Protein AF-A0A1B8FVY3-F1 (afdb_monomer)

Radius of gyration: 23.71 Å; Cα contacts (8 Å, |Δi|>4): 3; chains: 1; bounding box: 34×10×75 Å

Sequence (56 aa):
MMITRGFSLTNFAIGTSALCFQIFVLYPWHQQLDDDFKELKKEHLRVLHGGEKAQV

Foldseek 3Di:
DVVVVVVVVVVVVVVVVVVCCCVPPVVVVVVVVVVVVVVVVVVVVCVVVVVVVVVD

pLDDT: mean 78.41, std 13.61, range [43.12, 94.31]

Structure (mmCIF, N/CA/C/O backbone):
data_AF-A0A1B8FVY3-F1
#
_entry.id   AF-A0A1B8FVY3-F1
#
loop_
_atom_site.group_PDB
_atom_site.id
_atom_site.type_symbol
_atom_site.label_atom_id
_atom_site.label_alt_id
_atom_site.label_comp_id
_atom_site.label_asym_id
_atom_site.label_entity_id
_atom_site.label_seq_id
_atom_site.pdbx_PDB_ins_code
_atom_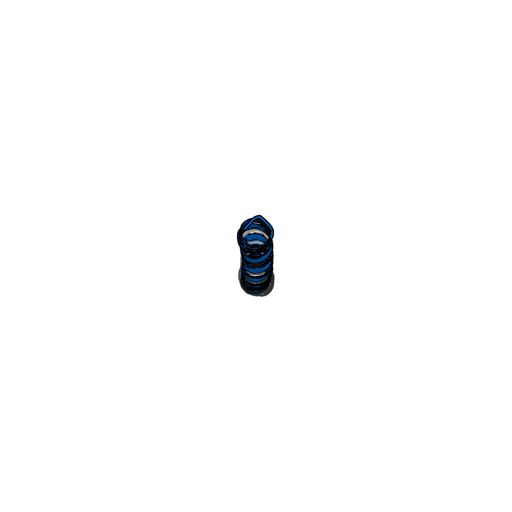site.Cartn_x
_atom_site.Cartn_y
_atom_site.Cartn_z
_atom_site.occupancy
_atom_site.B_iso_or_equiv
_atom_site.auth_seq_id
_atom_site.auth_comp_id
_atom_site.auth_asym_id
_atom_site.auth_atom_id
_atom_site.pdbx_PDB_model_num
ATOM 1 N N . MET A 1 1 ? 18.296 4.332 -30.802 1.00 54.03 1 MET A N 1
ATOM 2 C CA . MET A 1 1 ? 17.104 5.058 -30.291 1.00 54.03 1 MET A CA 1
ATOM 3 C C . MET A 1 1 ? 15.941 4.149 -29.850 1.00 54.03 1 MET A C 1
ATOM 5 O O . MET A 1 1 ? 14.887 4.671 -29.516 1.00 54.03 1 MET A O 1
ATOM 9 N N . MET A 1 2 ? 16.101 2.815 -29.793 1.00 60.69 2 MET A N 1
ATOM 10 C CA . MET A 1 2 ? 15.032 1.904 -29.331 1.00 60.69 2 MET A CA 1
ATOM 11 C C . MET A 1 2 ? 15.145 1.561 -27.832 1.00 60.69 2 MET A C 1
ATOM 13 O O . MET A 1 2 ? 14.139 1.475 -27.138 1.00 60.69 2 MET A O 1
ATOM 17 N N . ILE A 1 3 ? 16.373 1.470 -27.306 1.00 62.16 3 ILE A N 1
ATOM 18 C CA . ILE A 1 3 ? 16.651 1.091 -25.907 1.00 62.16 3 ILE A CA 1
ATOM 19 C C . ILE A 1 3 ? 16.277 2.208 -24.916 1.00 62.16 3 ILE A C 1
ATOM 21 O O . ILE A 1 3 ? 15.696 1.940 -23.869 1.00 62.16 3 ILE A O 1
ATOM 25 N N . THR A 1 4 ? 16.513 3.475 -25.269 1.00 64.31 4 THR A N 1
ATOM 26 C CA . THR A 1 4 ? 16.154 4.624 -24.418 1.00 64.31 4 THR A CA 1
ATOM 27 C C . THR A 1 4 ? 14.642 4.808 -24.262 1.00 64.31 4 THR A C 1
ATOM 29 O O . THR A 1 4 ? 14.193 5.257 -23.214 1.00 64.31 4 THR A O 1
ATOM 32 N N . ARG A 1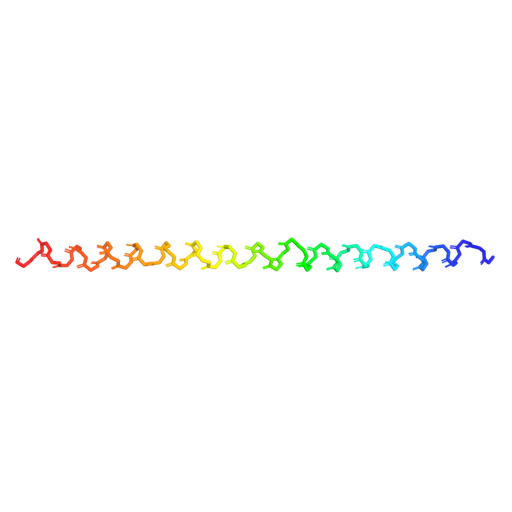 5 ? 13.838 4.410 -25.261 1.00 61.78 5 ARG A N 1
ATOM 33 C CA . ARG A 1 5 ? 12.364 4.428 -25.180 1.00 61.78 5 ARG A CA 1
ATOM 34 C C . ARG A 1 5 ? 11.806 3.255 -24.369 1.00 61.78 5 ARG A C 1
ATOM 36 O O . ARG A 1 5 ? 10.811 3.430 -23.673 1.00 61.78 5 ARG A O 1
ATOM 43 N N . GLY A 1 6 ? 12.454 2.089 -24.425 1.00 68.38 6 GLY A N 1
ATOM 44 C CA . GLY A 1 6 ? 12.091 0.934 -23.597 1.00 68.38 6 GLY A CA 1
ATOM 45 C C . GLY A 1 6 ? 12.268 1.212 -22.104 1.00 68.38 6 GLY A C 1
ATOM 46 O O . GLY A 1 6 ? 11.413 0.846 -21.309 1.00 68.38 6 GLY A O 1
ATOM 47 N N . PHE A 1 7 ? 13.316 1.950 -21.729 1.00 73.88 7 PHE A N 1
ATOM 48 C CA . PHE A 1 7 ? 13.575 2.299 -20.331 1.00 73.88 7 PHE A CA 1
ATOM 49 C C . PHE A 1 7 ? 12.469 3.178 -19.718 1.00 73.88 7 PHE A C 1
ATOM 51 O O . PHE A 1 7 ? 12.025 2.920 -18.601 1.00 73.88 7 PHE A O 1
ATOM 58 N N . SER A 1 8 ? 11.961 4.168 -20.462 1.00 79.75 8 SER A N 1
ATOM 59 C CA . SER A 1 8 ? 10.820 4.986 -20.022 1.00 79.75 8 SER A CA 1
ATOM 60 C C . SER A 1 8 ? 9.524 4.181 -19.923 1.00 79.75 8 SER A C 1
ATOM 62 O O . SER A 1 8 ? 8.757 4.392 -18.989 1.00 79.75 8 SER A O 1
ATOM 64 N N . LEU A 1 9 ? 9.288 3.242 -20.847 1.00 84.94 9 LEU A N 1
ATOM 65 C CA . LEU A 1 9 ? 8.097 2.390 -20.819 1.00 84.94 9 LEU A CA 1
ATOM 66 C C . LEU A 1 9 ? 8.118 1.428 -19.626 1.00 84.94 9 LEU A C 1
ATOM 68 O O . LEU A 1 9 ? 7.113 1.291 -18.937 1.00 84.94 9 LEU A O 1
ATOM 72 N N . THR A 1 10 ? 9.264 0.808 -19.345 1.00 87.50 10 THR A N 1
ATOM 73 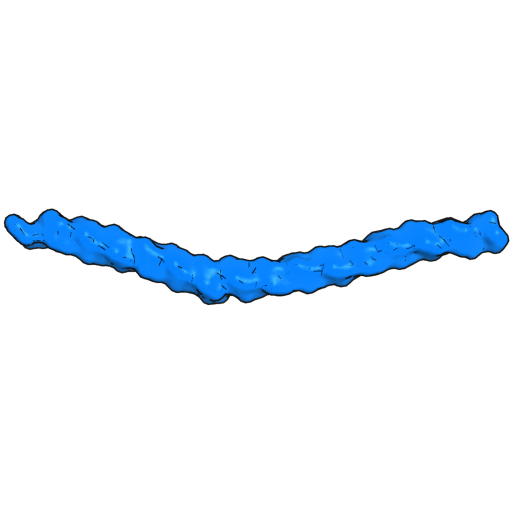C CA . THR A 1 10 ? 9.434 -0.067 -18.179 1.00 87.50 10 THR A CA 1
ATOM 74 C C . THR A 1 10 ? 9.296 0.713 -16.875 1.00 87.50 10 THR A C 1
ATOM 76 O O . THR A 1 10 ? 8.622 0.250 -15.962 1.00 87.50 10 THR A O 1
ATOM 79 N N . ASN A 1 11 ? 9.868 1.918 -16.785 1.00 87.00 11 ASN A N 1
ATOM 80 C CA . ASN A 1 11 ? 9.720 2.767 -15.601 1.00 87.00 11 ASN A CA 1
ATOM 81 C C . ASN A 1 11 ? 8.251 3.173 -15.381 1.00 87.00 11 ASN A C 1
ATOM 83 O O . ASN A 1 11 ? 7.728 3.047 -14.277 1.00 87.00 11 ASN A O 1
ATOM 87 N N . PHE A 1 12 ? 7.548 3.545 -16.455 1.00 89.44 12 PHE A N 1
ATOM 88 C CA . PHE A 1 12 ? 6.111 3.807 -16.401 1.00 89.44 12 PHE A CA 1
ATOM 89 C C . PHE A 1 12 ? 5.323 2.569 -15.953 1.00 89.44 12 PHE A C 1
ATOM 91 O O . PHE A 1 12 ? 4.518 2.666 -15.034 1.00 89.44 12 PHE A O 1
ATOM 98 N N . ALA A 1 13 ? 5.602 1.394 -16.524 1.00 92.56 13 ALA A N 1
ATOM 99 C CA . ALA A 1 13 ? 4.939 0.149 -16.146 1.00 92.56 13 ALA A CA 1
ATOM 100 C C . ALA A 1 13 ? 5.157 -0.205 -14.667 1.00 92.56 13 ALA A C 1
ATOM 102 O O . ALA A 1 13 ? 4.214 -0.614 -13.990 1.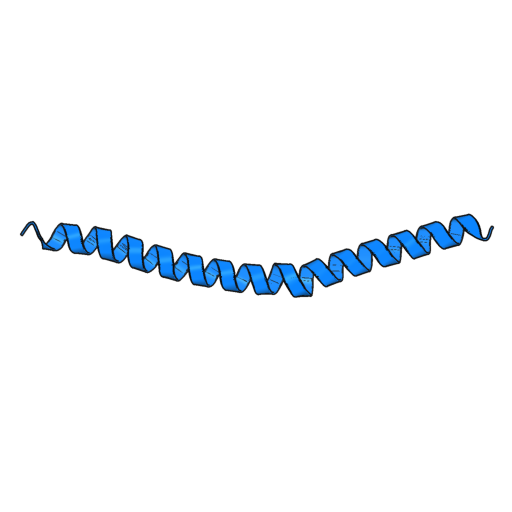00 92.56 13 ALA A O 1
ATOM 103 N N . ILE A 1 14 ? 6.369 -0.007 -14.143 1.00 93.81 14 ILE A N 1
ATOM 104 C CA . ILE A 1 14 ? 6.683 -0.224 -12.725 1.00 93.81 14 ILE A CA 1
ATOM 105 C C . ILE A 1 14 ? 5.931 0.784 -11.848 1.00 93.81 14 ILE A C 1
ATOM 107 O O . ILE A 1 14 ? 5.289 0.380 -10.881 1.00 93.81 14 ILE A O 1
ATOM 111 N N . GLY A 1 15 ? 5.955 2.072 -12.200 1.00 94.06 15 GLY A N 1
ATOM 112 C CA . GLY A 1 15 ? 5.246 3.118 -11.460 1.00 94.06 15 GLY A CA 1
ATOM 113 C C . GLY A 1 15 ? 3.733 2.899 -11.433 1.00 94.06 15 GLY A C 1
ATOM 114 O O . GLY A 1 15 ? 3.114 2.978 -10.374 1.00 94.06 15 GLY A O 1
ATOM 115 N N . THR A 1 16 ? 3.136 2.545 -12.572 1.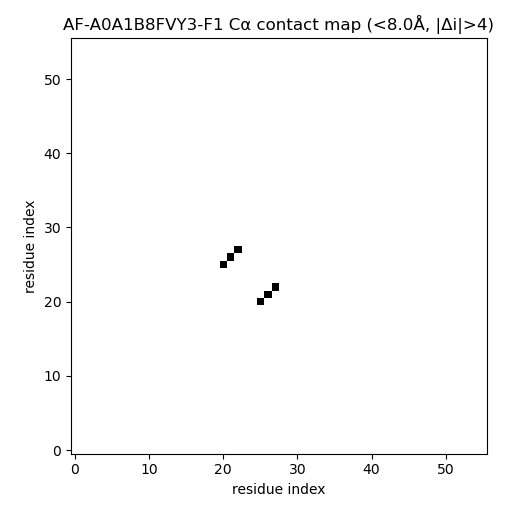00 94.31 16 THR A N 1
ATOM 116 C CA . THR A 1 16 ? 1.714 2.192 -12.661 1.00 94.31 16 THR A CA 1
ATOM 117 C C . THR A 1 16 ? 1.403 0.931 -11.858 1.00 94.31 16 THR A C 1
ATOM 119 O O . THR A 1 16 ? 0.415 0.915 -11.133 1.00 94.31 16 THR A O 1
ATOM 122 N N . SER A 1 17 ? 2.260 -0.093 -11.908 1.00 93.88 17 SER A N 1
ATOM 123 C CA . SER A 1 17 ? 2.078 -1.315 -11.111 1.00 93.88 17 SER A CA 1
ATOM 124 C C . SER A 1 17 ? 2.132 -1.025 -9.608 1.00 93.88 17 SER A C 1
ATOM 126 O O . SER A 1 17 ? 1.295 -1.525 -8.858 1.00 93.88 17 SER A O 1
ATOM 128 N N . ALA A 1 18 ? 3.060 -0.169 -9.169 1.00 93.44 18 ALA A N 1
ATOM 129 C CA . ALA A 1 18 ? 3.164 0.266 -7.779 1.00 93.44 18 ALA A CA 1
ATOM 130 C C . ALA A 1 18 ? 1.936 1.078 -7.338 1.00 93.44 18 ALA A C 1
ATOM 132 O O . ALA A 1 18 ? 1.389 0.818 -6.271 1.00 93.44 18 ALA A O 1
ATOM 133 N N . LEU A 1 19 ? 1.451 2.002 -8.175 1.00 90.88 19 LEU A N 1
ATOM 134 C CA . LEU A 1 19 ? 0.222 2.764 -7.923 1.00 90.88 19 LEU A CA 1
ATOM 135 C C . LEU A 1 19 ? -1.009 1.855 -7.822 1.00 90.88 19 LEU A C 1
ATOM 137 O O . LEU A 1 19 ? -1.808 2.009 -6.899 1.00 90.88 19 LEU A O 1
ATOM 141 N N . CYS A 1 20 ? -1.148 0.878 -8.722 1.00 91.69 20 CYS A N 1
ATOM 142 C CA . CYS A 1 20 ? -2.219 -0.113 -8.656 1.00 91.69 20 CYS A CA 1
ATOM 143 C C . CYS A 1 20 ? -2.137 -0.931 -7.365 1.00 91.69 20 CYS A C 1
ATOM 145 O O . CYS A 1 20 ?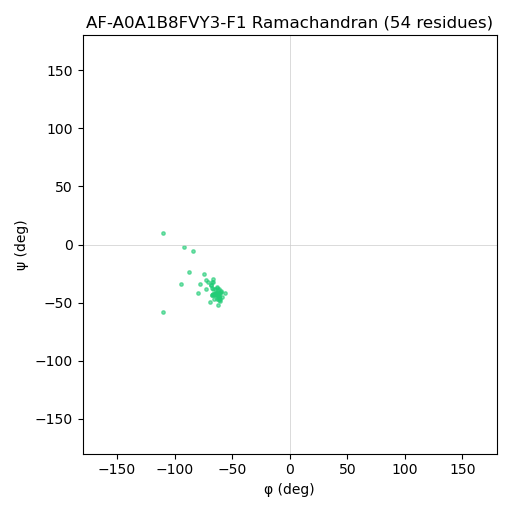 -3.143 -1.080 -6.678 1.00 91.69 20 CYS A O 1
ATOM 147 N N . PHE A 1 21 ? -0.950 -1.403 -6.985 1.00 90.31 21 PHE A N 1
ATOM 148 C CA . PHE A 1 21 ? -0.759 -2.101 -5.713 1.00 90.31 21 PHE A CA 1
ATOM 149 C C . PHE A 1 21 ? -1.140 -1.216 -4.514 1.00 90.31 21 PHE A C 1
ATOM 151 O O . PHE A 1 21 ? -1.816 -1.665 -3.588 1.00 90.31 21 PHE A O 1
ATOM 158 N N . GLN A 1 22 ? -0.790 0.069 -4.562 1.00 88.38 22 GLN A N 1
ATOM 159 C CA . GLN A 1 22 ? -1.157 1.044 -3.537 1.00 88.38 22 GLN A CA 1
ATOM 160 C C . GLN A 1 22 ? -2.674 1.199 -3.378 1.00 88.38 22 GLN A C 1
ATOM 162 O O . GLN A 1 22 ? -3.175 1.260 -2.257 1.00 88.38 22 GLN A O 1
ATOM 167 N N . ILE A 1 23 ? -3.419 1.235 -4.480 1.00 89.06 23 ILE A N 1
ATOM 168 C CA . ILE A 1 23 ? -4.874 1.418 -4.429 1.00 89.06 23 ILE A CA 1
ATOM 169 C C . ILE A 1 23 ? -5.594 0.110 -4.083 1.00 89.06 23 ILE A C 1
ATOM 171 O O . ILE A 1 23 ? -6.522 0.125 -3.283 1.00 89.06 23 ILE A O 1
ATOM 175 N N . PHE A 1 24 ? -5.183 -1.023 -4.651 1.00 85.94 24 PHE A N 1
ATOM 176 C CA . PHE A 1 24 ? -5.911 -2.286 -4.488 1.00 85.94 24 PHE A CA 1
ATOM 177 C C . PHE A 1 24 ? -5.520 -3.092 -3.258 1.00 85.94 24 PHE A C 1
ATOM 179 O O . PHE A 1 24 ? -6.313 -3.913 -2.815 1.00 85.94 24 PHE A O 1
ATOM 186 N N . VAL A 1 25 ? -4.315 -2.906 -2.725 1.00 87.12 25 VAL A N 1
ATOM 187 C CA . VAL A 1 25 ? -3.847 -3.676 -1.569 1.00 87.12 25 VAL A CA 1
ATOM 188 C C . VAL A 1 25 ? -3.767 -2.777 -0.352 1.00 87.12 25 VAL A C 1
ATOM 190 O O . VAL A 1 25 ? -4.452 -3.030 0.632 1.00 87.12 25 VAL A O 1
ATOM 193 N N . LEU A 1 26 ? -2.993 -1.692 -0.423 1.00 85.00 26 LEU A N 1
ATOM 194 C CA . LEU A 1 26 ? -2.751 -0.852 0.752 1.00 85.00 26 LEU A CA 1
ATOM 195 C C . LEU A 1 26 ? -4.001 -0.110 1.229 1.00 85.00 26 LEU A C 1
ATOM 197 O O . LEU A 1 26 ? -4.245 -0.088 2.430 1.00 85.00 26 LEU A O 1
ATOM 201 N N . TYR A 1 27 ? -4.802 0.467 0.330 1.00 81.88 27 TYR A N 1
ATOM 202 C CA . TYR A 1 27 ? -6.017 1.179 0.740 1.00 81.88 27 TYR A CA 1
ATOM 203 C C . TYR A 1 27 ? -7.057 0.275 1.437 1.00 81.88 27 TYR A C 1
ATOM 205 O O . TYR A 1 27 ? -7.463 0.605 2.554 1.00 81.88 27 TYR A O 1
ATOM 213 N N . PRO A 1 28 ? -7.475 -0.876 0.869 1.00 84.25 28 PRO A N 1
ATOM 214 C CA . PRO A 1 28 ? -8.416 -1.760 1.558 1.00 84.25 28 PRO A CA 1
ATOM 215 C C . PRO A 1 28 ? -7.807 -2.425 2.795 1.00 84.25 28 PRO A C 1
ATOM 217 O O . PRO A 1 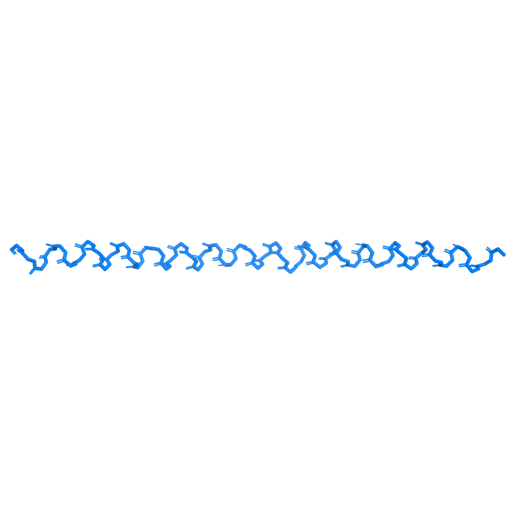28 ? -8.504 -2.585 3.796 1.00 84.25 28 PRO A O 1
ATOM 220 N N . TRP A 1 29 ? -6.515 -2.761 2.775 1.00 85.50 29 TRP A N 1
ATOM 221 C CA . TRP A 1 29 ? -5.848 -3.313 3.955 1.00 85.50 29 TRP A CA 1
ATOM 222 C C . TRP A 1 29 ? -5.785 -2.300 5.103 1.00 85.50 29 TRP A C 1
ATOM 224 O O . TRP A 1 29 ? -6.031 -2.659 6.249 1.00 85.50 29 TRP A O 1
ATOM 234 N N . HIS A 1 30 ? -5.554 -1.017 4.808 1.00 84.06 30 HIS A N 1
ATOM 235 C CA . HIS A 1 30 ? -5.578 0.042 5.817 1.00 84.06 30 HIS A CA 1
ATOM 236 C C . HIS A 1 30 ? -6.964 0.208 6.455 1.00 84.06 30 HIS A C 1
ATOM 238 O O . HIS A 1 30 ? -7.064 0.489 7.645 1.00 84.06 30 HIS A O 1
ATOM 244 N N . GLN A 1 31 ? -8.041 0.037 5.684 1.00 83.50 31 GLN A N 1
ATOM 245 C CA . GLN A 1 31 ? -9.404 0.065 6.221 1.00 83.50 31 GLN A CA 1
ATOM 246 C C . GLN A 1 31 ? -9.678 -1.112 7.165 1.00 83.50 31 GLN A C 1
ATOM 248 O O . GLN A 1 31 ? -10.242 -0.886 8.230 1.00 83.50 31 GLN A O 1
ATOM 253 N N . GLN A 1 32 ? -9.251 -2.331 6.810 1.00 85.19 32 GLN A N 1
ATOM 254 C CA . GLN A 1 32 ? -9.382 -3.497 7.697 1.00 85.19 32 GLN A CA 1
ATOM 255 C C . GLN A 1 32 ? -8.572 -3.314 8.981 1.00 85.19 32 GLN A C 1
ATOM 257 O O . GLN A 1 32 ? -9.109 -3.462 10.072 1.00 85.19 32 GLN A O 1
ATOM 262 N N . LEU A 1 33 ? -7.314 -2.887 8.855 1.00 86.31 33 LEU A N 1
ATOM 263 C CA . LEU A 1 33 ? -6.432 -2.684 10.000 1.00 86.31 33 LEU A CA 1
ATOM 264 C C . LEU A 1 33 ? -6.965 -1.616 10.971 1.00 86.31 33 LEU A C 1
ATOM 266 O O . LEU A 1 33 ? -6.827 -1.764 12.182 1.00 86.31 33 LEU A O 1
ATOM 270 N N . ASP A 1 34 ? -7.564 -0.537 10.456 1.00 87.25 34 ASP A N 1
ATOM 271 C CA . ASP A 1 34 ? -8.168 0.514 11.284 1.00 87.25 34 ASP A CA 1
ATOM 272 C C . ASP A 1 34 ? -9.427 0.023 12.021 1.00 87.25 34 ASP A C 1
ATOM 274 O O . ASP A 1 34 ? -9.663 0.420 13.165 1.00 87.25 34 ASP A O 1
ATOM 278 N N . ASP A 1 35 ? -10.213 -0.859 11.398 1.00 88.19 35 ASP A N 1
ATOM 279 C CA . ASP A 1 35 ? -11.390 -1.477 12.017 1.00 88.19 35 ASP A CA 1
ATOM 280 C C . ASP A 1 35 ? -10.985 -2.452 13.135 1.00 88.19 35 ASP A C 1
ATOM 282 O O . ASP A 1 35 ? -11.409 -2.282 14.283 1.00 88.19 35 ASP A O 1
ATOM 286 N N . ASP A 1 36 ? -10.043 -3.356 12.845 1.00 86.38 36 ASP A N 1
ATOM 287 C CA . ASP A 1 36 ? -9.445 -4.268 13.828 1.00 86.38 36 ASP A CA 1
ATOM 288 C C . ASP A 1 36 ? -8.838 -3.492 15.009 1.00 86.38 36 ASP A C 1
ATOM 290 O O . ASP A 1 36 ? -9.015 -3.845 16.179 1.00 86.38 36 ASP A O 1
ATOM 294 N N . PHE A 1 37 ? -8.151 -2.379 14.735 1.00 85.44 37 PHE A N 1
ATOM 295 C CA . PHE A 1 37 ? -7.559 -1.543 15.778 1.00 85.44 37 PHE A CA 1
ATOM 296 C C . PHE A 1 37 ? -8.617 -0.850 16.651 1.00 85.44 37 PHE A C 1
ATOM 298 O O . PHE A 1 37 ? -8.435 -0.720 17.869 1.00 85.44 37 PHE A O 1
ATOM 305 N N . LYS A 1 38 ? -9.735 -0.408 16.062 1.00 85.88 38 LYS A N 1
ATOM 306 C CA . LYS A 1 38 ? -10.861 0.180 16.807 1.00 85.88 38 LYS A CA 1
ATOM 307 C C . LYS A 1 38 ? -11.544 -0.848 17.697 1.00 85.88 38 LYS A C 1
ATOM 309 O O . LYS A 1 38 ? -11.849 -0.523 18.851 1.00 85.88 38 LYS A O 1
ATOM 314 N N . GLU A 1 39 ? -11.757 -2.060 17.198 1.00 87.12 39 GLU A N 1
ATOM 315 C CA . GLU A 1 39 ? -12.314 -3.158 17.986 1.00 87.12 39 GLU A CA 1
ATOM 316 C C . GLU A 1 39 ? -11.394 -3.511 19.160 1.00 87.12 39 GLU A C 1
ATOM 318 O O . GLU A 1 39 ? -11.836 -3.528 20.316 1.00 87.12 39 GLU A O 1
ATOM 323 N N . LEU A 1 40 ? -10.089 -3.627 18.904 1.00 84.44 40 LEU A N 1
ATOM 324 C CA . LEU A 1 40 ? -9.096 -3.895 19.941 1.00 84.44 40 LEU A CA 1
ATOM 325 C C . LEU A 1 40 ? -9.044 -2.781 21.002 1.00 84.44 40 LEU A C 1
ATOM 327 O O . LEU A 1 40 ? -8.998 -3.062 22.202 1.00 84.44 40 LEU A O 1
ATOM 331 N N . LYS A 1 41 ? -9.111 -1.502 20.599 1.00 82.12 41 LYS A N 1
ATOM 332 C CA . LYS A 1 41 ? -9.186 -0.372 21.546 1.00 82.12 41 LYS A CA 1
ATOM 333 C C . LYS A 1 41 ? -10.445 -0.411 22.405 1.00 82.12 41 LYS A C 1
ATOM 335 O O . LYS A 1 41 ? -10.381 -0.058 23.585 1.00 82.12 41 L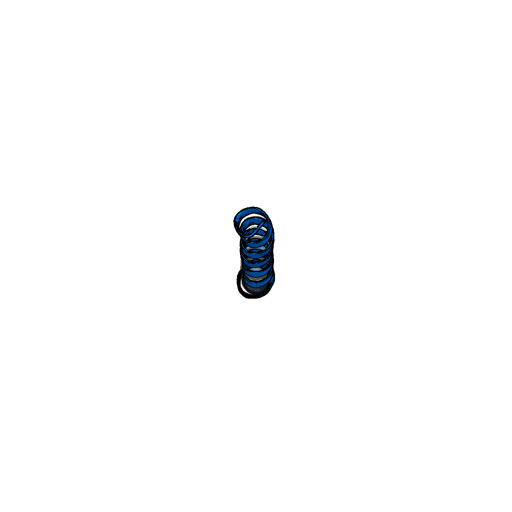YS A O 1
ATOM 340 N N . LYS A 1 42 ? -11.587 -0.789 21.831 1.00 83.62 42 LYS A N 1
ATOM 341 C CA . LYS A 1 42 ? -12.857 -0.894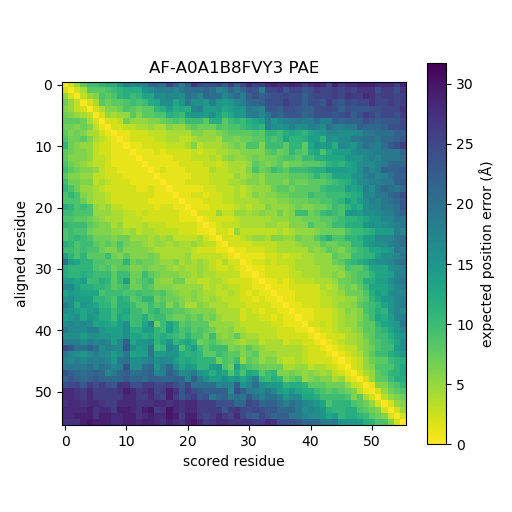 22.559 1.00 83.62 42 LYS A CA 1
ATOM 342 C C . LYS A 1 42 ? -12.786 -1.994 23.616 1.00 83.62 42 LYS A C 1
ATOM 344 O O . LYS A 1 42 ? -13.207 -1.766 24.750 1.00 83.62 42 LYS A O 1
ATOM 349 N N . GLU A 1 43 ? -12.207 -3.137 23.264 1.00 80.75 43 GLU A N 1
ATOM 350 C CA . GLU A 1 43 ? -11.939 -4.240 24.189 1.00 80.75 43 GLU A CA 1
ATOM 351 C C . GLU A 1 43 ? -11.003 -3.789 25.326 1.00 80.75 43 GLU A C 1
ATOM 353 O O . GLU A 1 43 ? -11.335 -3.946 26.502 1.00 80.75 43 GLU A O 1
ATOM 358 N N . HIS A 1 44 ? -9.892 -3.119 24.996 1.00 77.31 44 HIS A N 1
ATOM 359 C CA . HIS A 1 44 ? -8.940 -2.594 25.983 1.00 77.31 44 HIS A CA 1
ATOM 360 C C . HIS A 1 44 ? -9.593 -1.607 26.965 1.00 77.31 44 HIS A C 1
ATOM 362 O O . HIS A 1 44 ? -9.405 -1.711 28.178 1.00 77.31 44 HIS A O 1
ATOM 368 N N . LEU A 1 45 ? -10.400 -0.666 26.464 1.00 75.19 45 LEU A N 1
ATOM 369 C CA . LEU A 1 45 ? -11.123 0.298 27.301 1.00 75.19 45 LEU A CA 1
ATOM 370 C C . LEU A 1 45 ? -12.212 -0.364 28.154 1.00 75.19 45 LEU A C 1
ATOM 372 O O . LEU A 1 45 ? -12.470 0.094 29.268 1.00 75.19 45 LEU A O 1
ATOM 376 N N . ARG A 1 46 ? -12.849 -1.432 27.659 1.00 76.88 46 ARG A N 1
ATOM 377 C CA . ARG A 1 46 ? -13.822 -2.221 28.425 1.00 76.88 46 ARG A CA 1
ATOM 378 C C . ARG A 1 46 ? -13.154 -2.959 29.582 1.00 76.88 46 ARG A C 1
ATOM 380 O O . ARG A 1 46 ? -13.700 -2.951 30.680 1.00 76.88 46 ARG A O 1
ATOM 387 N N . VAL A 1 47 ? -11.984 -3.552 29.356 1.00 76.81 47 VAL A N 1
ATOM 388 C CA . VAL A 1 47 ? -11.203 -4.219 30.410 1.00 76.81 47 VAL A CA 1
ATOM 389 C C . VAL A 1 47 ? -10.756 -3.218 31.480 1.00 76.81 47 VAL A C 1
ATOM 391 O O . VAL A 1 47 ? -10.929 -3.492 32.665 1.00 76.81 47 VAL A O 1
ATOM 394 N N . LEU A 1 48 ? -10.273 -2.031 31.088 1.00 68.81 48 LEU A N 1
ATOM 395 C CA . LEU A 1 48 ? -9.882 -0.987 32.047 1.00 68.81 48 LEU A CA 1
ATOM 396 C C . LEU A 1 48 ? -11.057 -0.502 32.914 1.00 68.81 48 LEU A C 1
ATOM 398 O O . LEU A 1 48 ? -10.934 -0.463 34.134 1.00 68.81 48 LEU A O 1
ATOM 402 N N . HIS A 1 49 ? -12.213 -0.190 32.320 1.00 64.75 49 HIS A N 1
ATOM 403 C CA . HIS A 1 49 ? -13.377 0.260 33.097 1.00 64.75 49 HIS A CA 1
ATOM 404 C C . HIS A 1 49 ? -14.077 -0.879 33.856 1.00 64.75 49 HIS A C 1
ATOM 406 O O . HIS A 1 49 ? -14.725 -0.631 34.868 1.00 64.75 49 HIS A O 1
ATOM 412 N N . GLY A 1 50 ? -13.968 -2.125 33.389 1.00 58.31 50 GLY A N 1
ATOM 413 C CA . GLY A 1 50 ? -14.483 -3.303 34.091 1.00 58.31 50 GLY A CA 1
ATOM 414 C C . GLY A 1 50 ? -13.678 -3.647 35.346 1.00 58.31 50 GLY A C 1
ATOM 415 O O . GLY A 1 50 ? -14.263 -4.089 36.332 1.00 58.31 50 GLY A O 1
ATOM 416 N N . GLY A 1 51 ? -12.366 -3.379 35.341 1.00 57.16 51 GLY A N 1
ATOM 417 C CA . GLY A 1 51 ? -11.509 -3.517 36.523 1.00 57.16 51 GLY A CA 1
ATOM 418 C C . GLY A 1 51 ? -11.844 -2.518 37.635 1.00 57.16 51 GLY A C 1
ATOM 419 O O . GLY A 1 51 ? -11.760 -2.863 38.809 1.00 57.16 51 GLY A O 1
ATOM 420 N N . GLU A 1 52 ? -12.301 -1.314 37.281 1.00 52.88 52 GLU A N 1
ATOM 421 C CA . GLU A 1 52 ? -12.675 -0.277 38.254 1.00 52.88 52 GLU A CA 1
ATOM 422 C C . GLU A 1 52 ? -13.993 -0.599 38.985 1.00 52.88 52 GLU A C 1
ATOM 424 O O . GLU A 1 52 ? -14.147 -0.286 40.163 1.00 52.88 52 GLU A O 1
ATOM 429 N N . LYS A 1 53 ? -14.931 -1.306 38.335 1.00 50.75 53 LYS A N 1
ATOM 430 C CA . LYS A 1 53 ? -16.222 -1.687 38.948 1.00 50.75 53 LYS A CA 1
ATOM 431 C C . LYS A 1 53 ? -16.172 -2.955 39.802 1.00 50.75 53 LYS A C 1
ATOM 433 O O . LYS A 1 53 ? -17.170 -3.287 40.427 1.00 50.75 53 LYS A O 1
ATOM 438 N N . ALA A 1 54 ? -15.040 -3.658 39.825 1.00 51.47 54 ALA A N 1
ATOM 439 C CA . ALA A 1 54 ? -14.823 -4.818 40.691 1.00 51.47 54 ALA A CA 1
ATOM 440 C C . ALA A 1 54 ? -14.179 -4.449 42.046 1.00 51.47 54 ALA A C 1
ATOM 442 O O . ALA A 1 54 ? -13.975 -5.330 42.878 1.00 51.47 54 ALA A O 1
ATOM 443 N N . GLN A 1 55 ? -13.855 -3.167 42.270 1.00 51.56 55 GLN A N 1
ATOM 444 C CA . GLN A 1 55 ? -13.287 -2.648 43.523 1.00 51.56 55 GLN A CA 1
ATOM 445 C C . GLN A 1 55 ? -14.237 -1.744 44.336 1.00 51.56 55 GLN A C 1
ATOM 447 O O . GLN A 1 55 ? -13.788 -1.154 45.319 1.00 51.56 55 GLN A O 1
ATOM 452 N N . VAL A 1 56 ? -15.525 -1.650 43.976 1.00 43.12 56 VAL A N 1
ATOM 453 C CA . VAL A 1 56 ? -16.561 -0.968 44.784 1.00 43.12 56 VAL A CA 1
ATOM 454 C C . VAL A 1 56 ? -17.577 -1.941 45.358 1.00 43.12 56 VAL A C 1
ATOM 456 O O . VAL A 1 56 ? -18.034 -2.828 44.605 1.00 43.12 56 VAL A O 1
#

Secondary structure (DSSP, 8-state):
--HHHHHHHHHHHHHHHHHHHIIIIIHHHHHHHHHHHHHHHHHHHHHHHHHHTT--

Mean predicted aligned error: 10.65 Å

Solvent-accessible surface area (backbone atoms only — not comparable to full-atom values): 3152 Å² total; per-residue (Å²): 128,65,68,72,54,48,52,55,51,52,51,48,52,51,51,52,50,50,51,49,47,44,58,70,46,50,49,56,49,50,53,51,53,52,50,55,49,49,52,51,50,51,52,52,52,48,53,58,59,52,58,60,64,73,75,111